Protein AF-A0A530M1P8-F1 (afdb_monomer_lite)

pLDDT: mean 92.78, std 6.55, range [58.09, 97.69]

Foldseek 3Di:
DPPCLVVLVVQLVVQVVVDDDPVSNLVSVVSSCVVVVHPWDKDWDDDPDPPDDIDIRIPDDPVVD

Structure (mmCIF, N/CA/C/O backbone):
data_AF-A0A530M1P8-F1
#
_entry.id   AF-A0A530M1P8-F1
#
loop_
_atom_site.group_PDB
_atom_site.id
_atom_site.type_symbol
_atom_site.label_atom_id
_atom_site.label_alt_id
_atom_site.label_comp_id
_atom_site.label_asym_id
_atom_site.label_entity_id
_atom_site.label_seq_id
_atom_site.pdbx_PDB_ins_code
_atom_site.Cartn_x
_atom_site.Cartn_y
_atom_site.Cartn_z
_atom_site.occupancy
_atom_site.B_iso_or_equiv
_atom_site.auth_seq_id
_atom_site.auth_comp_id
_atom_site.auth_asym_id
_atom_site.auth_atom_id
_atom_site.pdbx_PDB_model_num
ATOM 1 N N . MET A 1 1 ? 18.699 -8.222 -4.372 1.00 58.09 1 MET A N 1
ATOM 2 C CA . MET A 1 1 ? 17.902 -6.994 -4.576 1.00 58.09 1 MET A CA 1
ATOM 3 C C . MET A 1 1 ? 17.771 -6.776 -6.067 1.00 58.09 1 MET A C 1
ATOM 5 O O . MET A 1 1 ? 18.791 -6.678 -6.739 1.00 58.09 1 MET A O 1
ATOM 9 N N . THR A 1 2 ? 16.547 -6.804 -6.585 1.00 69.50 2 THR A N 1
ATOM 10 C CA . THR A 1 2 ? 16.222 -6.416 -7.964 1.00 69.50 2 THR A CA 1
ATOM 11 C C . THR A 1 2 ? 16.731 -4.992 -8.193 1.00 69.50 2 THR A C 1
ATOM 13 O O . THR A 1 2 ? 16.551 -4.134 -7.328 1.00 69.50 2 THR A O 1
ATOM 16 N N . LYS A 1 3 ? 17.418 -4.743 -9.316 1.00 75.38 3 LYS A N 1
ATOM 17 C CA . LYS A 1 3 ? 18.008 -3.427 -9.644 1.00 75.38 3 LYS A CA 1
ATOM 18 C C . LYS A 1 3 ? 16.973 -2.293 -9.641 1.00 75.38 3 LYS A C 1
ATOM 20 O O . LYS A 1 3 ? 17.346 -1.143 -9.437 1.00 75.38 3 LYS A O 1
ATOM 25 N N . ASP A 1 4 ? 15.700 -2.644 -9.776 1.00 86.50 4 ASP A N 1
ATOM 26 C CA . ASP A 1 4 ? 14.582 -1.715 -9.920 1.00 86.50 4 ASP A CA 1
ATOM 27 C C . ASP A 1 4 ? 13.922 -1.330 -8.588 1.00 86.50 4 ASP A C 1
ATOM 29 O O . ASP A 1 4 ? 13.079 -0.439 -8.553 1.00 86.50 4 ASP A O 1
ATOM 33 N N . MET A 1 5 ? 14.323 -1.936 -7.462 1.00 90.62 5 MET A N 1
ATOM 34 C CA . MET A 1 5 ? 13.734 -1.642 -6.147 1.00 90.62 5 MET A CA 1
ATOM 35 C C . MET A 1 5 ? 13.746 -0.142 -5.782 1.00 90.62 5 MET A C 1
ATOM 37 O O . MET A 1 5 ? 12.715 0.346 -5.317 1.00 90.62 5 MET A O 1
ATOM 41 N N . PRO A 1 6 ? 14.833 0.626 -6.007 1.00 94.12 6 PRO A N 1
ATOM 42 C CA . PRO A 1 6 ? 14.821 2.066 -5.743 1.00 94.12 6 PRO A CA 1
ATOM 43 C C . PRO A 1 6 ? 13.786 2.826 -6.582 1.00 94.12 6 PRO A C 1
ATOM 45 O O . PRO A 1 6 ? 13.194 3.782 -6.091 1.00 94.12 6 PRO A O 1
ATOM 48 N N . ILE A 1 7 ? 13.546 2.387 -7.822 1.00 95.31 7 ILE A N 1
ATOM 49 C CA . ILE A 1 7 ? 12.563 2.996 -8.727 1.00 95.31 7 ILE A CA 1
ATOM 50 C C . ILE A 1 7 ? 11.155 2.731 -8.195 1.00 95.31 7 ILE A C 1
ATOM 52 O O . ILE A 1 7 ? 10.379 3.666 -8.036 1.00 95.31 7 ILE A O 1
ATOM 56 N N . VAL A 1 8 ? 10.853 1.479 -7.839 1.00 95.81 8 VAL A N 1
ATOM 57 C CA . VAL A 1 8 ? 9.537 1.098 -7.305 1.00 95.81 8 VAL A CA 1
ATOM 58 C C . VAL A 1 8 ? 9.202 1.876 -6.033 1.00 95.81 8 VAL A C 1
ATOM 60 O O . VAL A 1 8 ? 8.099 2.406 -5.908 1.00 95.81 8 VAL A O 1
ATOM 63 N N . VAL A 1 9 ? 10.158 1.995 -5.105 1.00 94.56 9 VAL A N 1
ATOM 64 C CA . VAL A 1 9 ? 9.968 2.773 -3.871 1.00 94.56 9 VAL A CA 1
ATOM 65 C C . VAL A 1 9 ? 9.802 4.263 -4.176 1.00 94.56 9 VAL A C 1
ATOM 67 O O . VAL A 1 9 ? 8.919 4.896 -3.605 1.00 94.56 9 VAL A O 1
ATOM 70 N N . GLY A 1 10 ? 10.608 4.822 -5.084 1.00 97.12 10 GLY A N 1
ATOM 71 C CA . GLY A 1 10 ? 10.502 6.226 -5.485 1.00 97.12 10 GLY A CA 1
ATOM 72 C C . GLY A 1 10 ? 9.130 6.563 -6.069 1.00 97.12 10 GLY A C 1
ATOM 73 O O . GLY A 1 10 ? 8.463 7.471 -5.583 1.00 97.12 10 GLY A O 1
ATOM 74 N N . THR A 1 11 ? 8.668 5.774 -7.041 1.00 96.75 11 THR A N 1
ATOM 75 C CA . THR A 1 11 ? 7.345 5.945 -7.660 1.00 96.75 11 THR A CA 1
ATOM 76 C C . THR A 1 11 ? 6.209 5.759 -6.654 1.00 96.75 11 THR A C 1
ATOM 78 O O . THR A 1 11 ? 5.207 6.467 -6.718 1.00 96.75 11 THR A O 1
ATOM 81 N N . PHE A 1 12 ? 6.345 4.830 -5.703 1.00 96.94 12 PHE A N 1
ATOM 82 C CA . PHE A 1 12 ? 5.365 4.674 -4.630 1.00 96.94 12 PHE A CA 1
ATOM 83 C C . PHE A 1 12 ? 5.265 5.931 -3.757 1.00 96.94 12 PHE A C 1
ATOM 8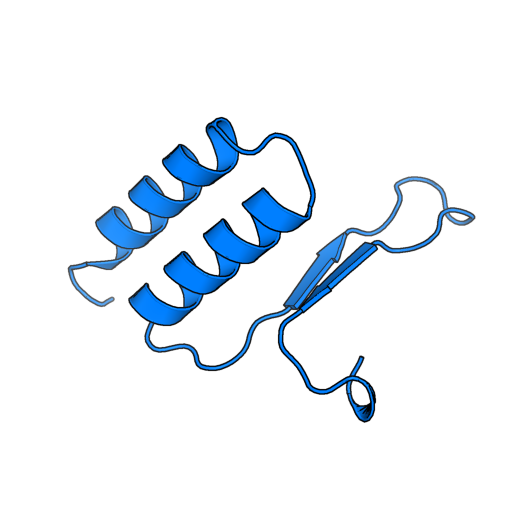5 O O . PHE A 1 12 ? 4.158 6.387 -3.489 1.00 96.94 12 PHE A O 1
ATOM 92 N N . LEU A 1 13 ? 6.398 6.502 -3.335 1.00 97.38 13 LEU A N 1
ATOM 93 C CA . LEU A 1 13 ? 6.417 7.705 -2.497 1.00 97.38 13 LEU A CA 1
ATOM 94 C C . LEU A 1 13 ? 5.856 8.931 -3.224 1.00 97.38 13 LEU A C 1
ATOM 96 O O . LEU A 1 13 ? 5.133 9.713 -2.614 1.00 97.38 13 LEU A O 1
ATOM 100 N N . GLU A 1 14 ? 6.155 9.075 -4.515 1.00 97.69 14 GLU A N 1
ATOM 101 C CA . GLU A 1 14 ? 5.601 10.137 -5.359 1.00 97.69 14 GLU A CA 1
ATOM 102 C C . GLU A 1 14 ? 4.070 10.045 -5.416 1.00 97.69 14 GLU A C 1
ATOM 104 O O . GLU A 1 14 ? 3.384 10.975 -4.993 1.00 97.69 14 GLU A O 1
ATOM 109 N N . ARG A 1 15 ? 3.523 8.877 -5.781 1.00 96.94 15 ARG A N 1
ATOM 110 C CA . ARG A 1 15 ? 2.067 8.648 -5.807 1.00 96.94 15 ARG A CA 1
ATOM 111 C C . ARG A 1 15 ? 1.409 8.813 -4.441 1.00 96.94 15 ARG A C 1
ATOM 113 O O . ARG A 1 15 ? 0.307 9.346 -4.347 1.00 96.94 15 ARG A O 1
ATOM 120 N N . LEU A 1 16 ? 2.075 8.364 -3.378 1.00 96.12 16 LEU A N 1
ATOM 121 C CA . LEU A 1 16 ? 1.585 8.539 -2.014 1.00 96.12 16 LEU A CA 1
ATOM 122 C C . LEU A 1 16 ? 1.495 10.023 -1.636 1.00 96.12 16 LEU A C 1
ATOM 124 O O . LEU A 1 16 ? 0.554 10.414 -0.955 1.00 96.12 16 LEU A O 1
ATOM 128 N N . SER A 1 17 ? 2.448 10.849 -2.076 1.00 96.75 17 SER A N 1
ATOM 129 C CA . SER A 1 17 ? 2.441 12.290 -1.794 1.00 96.75 17 SER A CA 1
ATOM 130 C C . SER A 1 17 ? 1.314 13.044 -2.507 1.00 96.75 17 SER A C 1
ATOM 132 O O . SER A 1 17 ? 0.851 14.064 -2.005 1.00 96.75 17 SER A O 1
ATOM 134 N N . GLU A 1 18 ? 0.858 12.520 -3.644 1.00 96.31 18 GLU A N 1
ATOM 135 C CA . GLU A 1 18 ? -0.250 13.064 -4.436 1.00 96.31 18 GLU A CA 1
ATOM 136 C C . GLU A 1 18 ? -1.620 12.501 -4.019 1.00 96.31 18 GLU A C 1
ATOM 138 O O . GLU A 1 18 ? -2.648 13.017 -4.452 1.00 96.31 18 GLU A O 1
ATOM 143 N N . SER A 1 19 ? -1.647 11.458 -3.180 1.00 96.25 19 SER A N 1
ATOM 144 C CA . SER A 1 19 ? -2.877 10.776 -2.762 1.00 96.25 19 SER A CA 1
ATOM 145 C C . SER A 1 19 ? -3.750 11.671 -1.879 1.00 96.25 19 SER A C 1
ATOM 147 O O . SER A 1 19 ? -3.280 12.243 -0.893 1.00 96.25 19 SER A O 1
ATOM 149 N N . VAL A 1 20 ? -5.041 11.747 -2.196 1.00 95.50 20 VAL A N 1
ATOM 150 C CA . VAL A 1 20 ? -6.034 12.547 -1.465 1.00 95.50 20 VAL A CA 1
ATOM 151 C C . VAL A 1 20 ? -6.891 11.665 -0.559 1.00 95.50 20 VAL A C 1
ATOM 153 O O . VAL A 1 20 ? -7.313 12.110 0.512 1.00 95.50 20 VAL A O 1
ATOM 156 N N . ASP A 1 21 ? -7.125 10.410 -0.950 1.00 95.00 21 ASP A N 1
ATOM 157 C CA . ASP A 1 21 ? -7.952 9.475 -0.189 1.00 95.00 21 ASP A CA 1
ATOM 158 C C . ASP A 1 21 ? -7.407 8.029 -0.129 1.00 95.00 21 ASP A C 1
ATOM 160 O O . ASP A 1 21 ? -6.294 7.715 -0.556 1.00 95.00 21 ASP A O 1
ATOM 164 N N . GLU A 1 22 ? -8.180 7.131 0.497 1.00 93.94 22 GLU A N 1
ATOM 165 C CA . GLU A 1 22 ? -7.814 5.715 0.646 1.00 93.94 22 GLU A CA 1
ATOM 166 C C . GLU A 1 22 ? -7.735 4.979 -0.700 1.00 93.94 22 GLU A C 1
ATOM 168 O O . GLU A 1 22 ? -6.954 4.035 -0.840 1.00 93.94 22 GLU A O 1
ATOM 173 N N . THR A 1 23 ? -8.539 5.385 -1.683 1.00 95.38 23 THR A N 1
ATOM 174 C CA . THR A 1 23 ? -8.551 4.784 -3.019 1.00 95.38 23 THR A CA 1
ATOM 175 C C . THR A 1 23 ? -7.225 5.059 -3.707 1.00 95.38 23 THR A C 1
ATOM 177 O O . THR A 1 23 ? -6.570 4.109 -4.138 1.00 95.38 23 THR A O 1
ATOM 180 N N . ASP A 1 24 ? -6.772 6.315 -3.691 1.00 96.25 24 ASP A N 1
ATOM 181 C CA . ASP A 1 24 ? -5.470 6.707 -4.241 1.00 96.25 24 ASP A CA 1
ATOM 182 C C . ASP A 1 24 ? -4.332 5.922 -3.569 1.00 96.25 24 ASP A C 1
ATOM 184 O O . ASP A 1 24 ? -3.458 5.347 -4.228 1.00 96.25 24 ASP A O 1
ATOM 188 N N . PHE A 1 25 ? -4.383 5.796 -2.237 1.0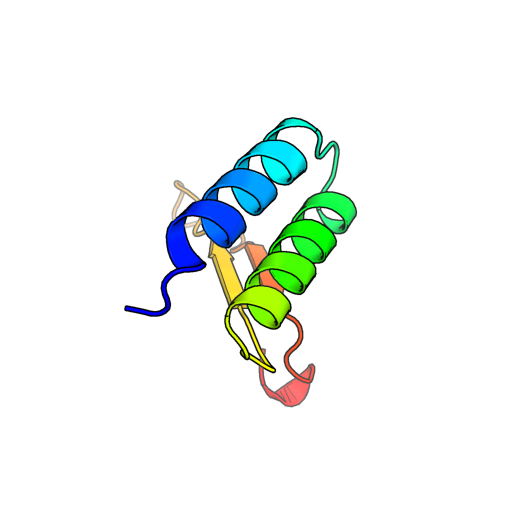0 96.06 25 PHE A N 1
ATOM 189 C CA . PHE A 1 25 ? -3.377 5.042 -1.494 1.00 96.06 25 PHE A CA 1
ATOM 190 C C . PHE A 1 25 ? -3.393 3.540 -1.839 1.00 96.06 25 PHE A C 1
ATOM 192 O O . PHE A 1 25 ? -2.342 2.911 -2.008 1.00 96.06 25 PHE A O 1
ATOM 199 N N . ARG A 1 26 ? -4.581 2.945 -1.992 1.00 96.38 26 ARG A N 1
ATOM 200 C CA . ARG A 1 26 ? -4.748 1.549 -2.419 1.00 96.38 26 ARG A CA 1
ATOM 201 C C . ARG A 1 26 ? -4.189 1.322 -3.822 1.00 96.38 26 ARG A C 1
ATOM 203 O O . ARG A 1 26 ? -3.568 0.283 -4.066 1.00 96.38 26 ARG A O 1
ATOM 210 N N . GLU A 1 27 ? -4.372 2.268 -4.734 1.00 96.81 27 GLU A N 1
ATOM 211 C CA . GLU A 1 27 ? -3.798 2.216 -6.079 1.00 96.81 27 GLU A CA 1
ATOM 212 C C . GLU A 1 27 ? -2.270 2.342 -6.057 1.00 96.81 27 GLU A C 1
ATOM 214 O O . GLU A 1 27 ? -1.581 1.573 -6.737 1.00 96.81 27 GLU A O 1
ATOM 219 N N . ALA A 1 28 ? -1.719 3.230 -5.224 1.00 97.31 28 ALA A N 1
ATOM 220 C CA . ALA A 1 28 ? -0.276 3.352 -5.025 1.00 97.31 28 ALA A CA 1
ATOM 221 C C . ALA A 1 28 ? 0.340 2.039 -4.504 1.00 97.31 28 ALA A C 1
ATOM 223 O O . ALA A 1 28 ? 1.329 1.556 -5.064 1.00 97.31 28 ALA A O 1
ATOM 224 N N . LEU A 1 29 ? -0.280 1.410 -3.497 1.00 96.81 29 LEU A N 1
ATOM 225 C CA . LEU A 1 29 ? 0.127 0.094 -2.986 1.00 96.81 29 LEU A CA 1
ATOM 226 C C . LEU A 1 29 ? 0.013 -1.004 -4.049 1.00 96.81 29 LEU A C 1
ATOM 228 O O . LEU A 1 29 ? 0.908 -1.839 -4.163 1.00 96.81 29 LEU A O 1
ATOM 232 N N . THR A 1 30 ? -1.049 -0.986 -4.858 1.00 96.94 30 THR A N 1
ATOM 233 C CA . THR A 1 30 ? -1.240 -1.946 -5.957 1.00 96.94 30 THR A CA 1
ATOM 234 C C . THR A 1 30 ? -0.123 -1.822 -6.992 1.00 96.94 30 THR A C 1
ATOM 236 O O . THR A 1 30 ? 0.470 -2.826 -7.383 1.00 96.94 30 THR A O 1
ATOM 239 N N . SER A 1 31 ? 0.218 -0.597 -7.399 1.00 95.94 31 SER A N 1
ATOM 240 C CA . SER A 1 31 ? 1.306 -0.347 -8.347 1.00 95.94 31 SER A CA 1
ATOM 241 C C . SER A 1 31 ? 2.665 -0.773 -7.791 1.00 95.94 31 SER A C 1
ATOM 243 O O . SER A 1 31 ? 3.464 -1.362 -8.519 1.00 95.94 31 SER A O 1
ATOM 245 N N . ALA A 1 32 ? 2.932 -0.499 -6.511 1.00 95.88 32 ALA A N 1
ATOM 246 C CA . ALA A 1 32 ? 4.167 -0.916 -5.855 1.00 95.88 32 ALA A CA 1
ATOM 247 C C . ALA A 1 32 ? 4.264 -2.445 -5.754 1.00 95.88 32 ALA A C 1
ATOM 249 O O . ALA A 1 32 ? 5.307 -3.014 -6.062 1.00 95.88 32 ALA A O 1
ATOM 250 N N . ALA A 1 33 ? 3.168 -3.117 -5.384 1.00 95.50 33 ALA A N 1
ATOM 251 C CA . ALA A 1 33 ? 3.103 -4.572 -5.308 1.00 95.50 33 ALA A CA 1
ATOM 252 C C . ALA A 1 33 ? 3.403 -5.217 -6.669 1.00 95.50 33 ALA A C 1
ATOM 254 O O . ALA A 1 33 ? 4.239 -6.113 -6.738 1.00 95.50 33 ALA A O 1
ATOM 255 N N . LEU A 1 34 ? 2.811 -4.705 -7.755 1.00 94.31 34 LEU A N 1
ATOM 256 C CA . LEU A 1 34 ? 3.104 -5.164 -9.117 1.00 94.31 34 LEU A CA 1
ATOM 257 C C . LEU A 1 34 ? 4.579 -4.967 -9.495 1.00 94.31 34 LEU A C 1
ATOM 259 O O . LEU A 1 34 ? 5.182 -5.878 -10.049 1.00 94.31 34 LEU A O 1
ATOM 263 N N . GLY A 1 35 ? 5.179 -3.821 -9.155 1.00 94.00 35 GLY A N 1
ATOM 264 C CA . GLY A 1 35 ? 6.606 -3.565 -9.395 1.00 94.00 35 GLY A CA 1
ATOM 265 C C . GLY A 1 35 ? 7.557 -4.455 -8.581 1.00 94.00 35 GLY A C 1
ATOM 266 O O . GLY A 1 35 ? 8.735 -4.561 -8.913 1.00 94.00 35 GLY A O 1
ATOM 267 N N . LEU A 1 36 ? 7.056 -5.096 -7.522 1.00 93.06 36 LEU A N 1
ATOM 268 C CA . LEU A 1 36 ? 7.779 -6.073 -6.704 1.00 93.06 36 LEU A CA 1
ATOM 269 C C . LEU A 1 36 ? 7.414 -7.528 -7.045 1.00 93.06 36 LEU A C 1
ATOM 271 O O . LEU A 1 36 ? 7.802 -8.428 -6.300 1.00 93.06 36 LEU A O 1
ATOM 275 N N . ASP A 1 37 ? 6.654 -7.762 -8.121 1.00 94.25 37 ASP A N 1
ATOM 276 C CA . ASP A 1 37 ? 6.106 -9.073 -8.496 1.00 94.25 37 ASP A CA 1
ATOM 277 C C . ASP A 1 37 ? 5.254 -9.729 -7.384 1.00 94.25 37 ASP A C 1
ATOM 279 O O . ASP A 1 37 ? 5.165 -10.953 -7.255 1.00 94.25 37 ASP A O 1
ATOM 283 N N . LEU A 1 38 ? 4.595 -8.910 -6.558 1.00 94.19 38 LEU A N 1
ATOM 284 C CA . LEU A 1 38 ? 3.696 -9.347 -5.493 1.00 94.19 38 LEU A CA 1
ATOM 285 C C . LEU A 1 38 ? 2.242 -9.323 -5.969 1.00 94.19 38 LEU A C 1
ATOM 287 O O . LEU A 1 38 ? 1.685 -8.284 -6.315 1.00 94.19 38 LEU A O 1
ATOM 291 N N . LEU A 1 39 ? 1.584 -10.480 -5.900 1.00 94.00 39 LEU A N 1
ATOM 292 C CA . LEU A 1 39 ? 0.167 -10.612 -6.257 1.00 94.00 39 LEU A CA 1
ATOM 293 C C . LEU A 1 39 ? -0.779 -10.071 -5.177 1.00 94.00 39 LEU A C 1
ATOM 295 O O . LEU A 1 39 ? -1.927 -9.728 -5.471 1.00 94.00 39 LEU A O 1
ATOM 299 N N . LYS A 1 40 ? -0.330 -10.048 -3.916 1.00 94.69 40 LYS A N 1
ATOM 300 C CA . LYS A 1 40 ? -1.149 -9.699 -2.753 1.00 94.69 40 LYS A CA 1
ATOM 301 C C . LYS A 1 40 ? -0.430 -8.744 -1.812 1.00 94.69 40 LYS A C 1
ATOM 303 O O . LYS A 1 40 ? 0.779 -8.850 -1.629 1.00 94.69 40 LYS A O 1
ATOM 308 N N . PHE A 1 41 ? -1.192 -7.853 -1.187 1.00 95.75 41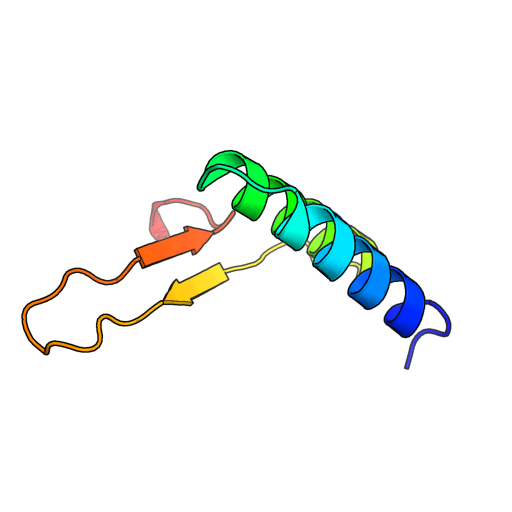 PHE A N 1
ATOM 309 C CA . PHE A 1 41 ? -0.711 -6.950 -0.151 1.00 95.75 41 PHE A CA 1
ATOM 310 C C . PHE A 1 41 ? -1.781 -6.701 0.915 1.00 95.75 41 PHE A C 1
ATOM 312 O O . PHE A 1 41 ? -2.986 -6.842 0.680 1.00 95.75 41 PHE A O 1
ATOM 319 N N . ALA A 1 42 ? -1.311 -6.287 2.087 1.00 96.00 42 ALA A N 1
ATOM 320 C CA . ALA A 1 42 ? -2.128 -5.720 3.143 1.00 96.00 42 ALA A CA 1
ATOM 321 C C . ALA A 1 42 ? -1.342 -4.605 3.839 1.00 96.00 42 ALA A C 1
ATOM 323 O O . ALA A 1 42 ? -0.162 -4.766 4.146 1.00 96.00 42 ALA A O 1
ATOM 324 N N . TYR A 1 43 ? -2.014 -3.492 4.096 1.00 95.19 43 TYR A N 1
ATOM 325 C CA . TYR A 1 43 ? -1.557 -2.403 4.940 1.00 95.19 43 TYR A CA 1
ATOM 326 C C . TYR A 1 43 ? -2.509 -2.302 6.129 1.00 95.19 43 TYR A C 1
ATOM 328 O O . TYR A 1 43 ? -3.699 -2.038 5.956 1.00 95.19 43 TYR A O 1
ATOM 336 N N . LEU A 1 44 ? -1.975 -2.542 7.325 1.00 94.75 44 LEU A N 1
ATOM 337 C CA . LEU A 1 44 ? -2.694 -2.431 8.588 1.00 94.75 44 LEU A CA 1
ATOM 338 C C . LEU A 1 44 ? -2.152 -1.222 9.346 1.00 94.75 44 LEU A C 1
ATOM 340 O O . LEU A 1 44 ? -0.974 -1.187 9.701 1.00 94.75 44 LEU A O 1
ATOM 344 N N . SER A 1 45 ? -3.022 -0.258 9.618 1.00 93.31 45 SER A N 1
ATOM 345 C CA . SER A 1 45 ? -2.729 0.859 10.507 1.00 93.31 45 SER A CA 1
ATOM 346 C C . SER A 1 45 ? -3.495 0.680 11.806 1.00 93.31 45 SER A C 1
ATOM 348 O O . SER A 1 45 ? -4.722 0.533 11.813 1.00 93.31 45 SER A O 1
ATOM 350 N N . LEU A 1 46 ? -2.748 0.658 12.908 1.00 93.31 46 LEU A N 1
ATOM 351 C CA . LEU A 1 46 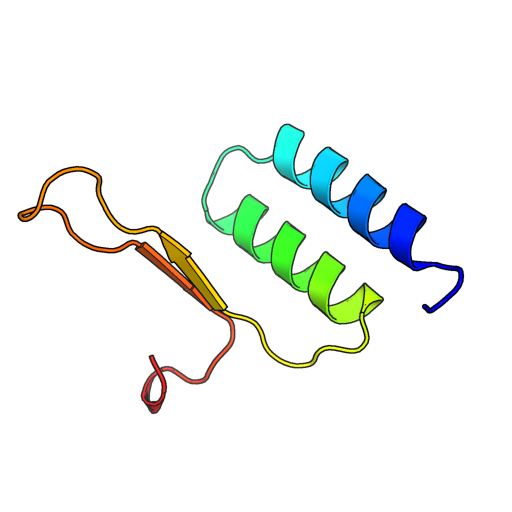? -3.312 0.576 14.243 1.00 93.31 46 LEU A CA 1
ATOM 352 C C . LEU A 1 46 ? -3.558 1.990 14.776 1.00 93.31 46 LEU A C 1
ATOM 354 O O . LEU A 1 46 ? -2.694 2.862 14.641 1.00 93.31 46 LEU A O 1
ATOM 358 N N . PRO A 1 47 ? -4.714 2.228 15.403 1.00 93.38 47 PRO A N 1
ATOM 359 C CA . PRO A 1 47 ? -4.997 3.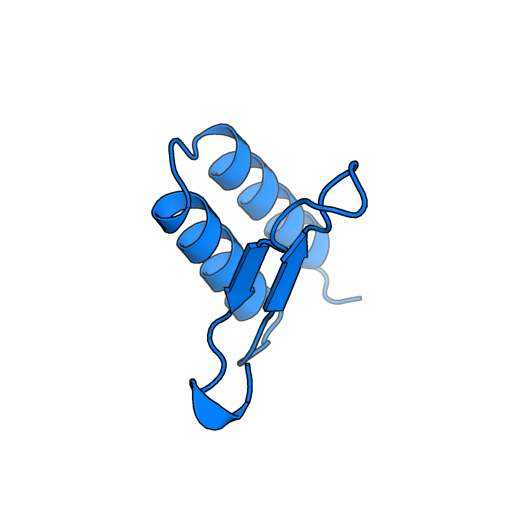506 16.019 1.00 93.38 47 PRO A CA 1
ATOM 360 C C . PRO A 1 47 ? -4.077 3.712 17.223 1.00 93.38 47 PRO A C 1
ATOM 362 O O . PRO A 1 47 ? -3.735 2.775 17.943 1.00 93.38 47 PRO A O 1
ATOM 365 N N . LEU A 1 48 ? -3.712 4.968 17.477 1.00 90.62 48 LEU A N 1
ATOM 366 C CA . LEU A 1 48 ? -2.901 5.320 18.645 1.00 90.62 48 LEU A CA 1
ATOM 367 C C . LEU A 1 48 ? -3.652 5.066 19.963 1.00 90.62 48 LEU A C 1
ATOM 369 O O . LEU A 1 48 ? -3.043 4.798 20.996 1.00 90.62 48 LEU A O 1
ATOM 373 N N . GLN A 1 49 ? -4.982 5.172 19.931 1.00 92.31 49 GLN A N 1
ATOM 374 C CA . GLN A 1 49 ? -5.838 4.910 21.080 1.00 92.31 49 GLN A CA 1
ATOM 375 C C . GLN A 1 49 ? -6.299 3.448 21.075 1.00 92.31 49 GLN A C 1
ATOM 377 O O . GLN A 1 49 ? -6.757 2.978 20.032 1.00 92.31 49 GLN A O 1
ATOM 382 N N . PRO A 1 50 ? -6.289 2.757 22.229 1.00 82.62 50 PRO A N 1
ATOM 383 C CA . PRO A 1 50 ? -6.744 1.367 22.329 1.00 82.62 50 PRO A CA 1
ATOM 384 C C . PRO A 1 50 ? -8.195 1.132 21.884 1.00 82.62 50 PRO A C 1
ATOM 386 O O . PRO A 1 50 ? -8.552 0.011 21.551 1.00 82.62 50 PRO A O 1
ATOM 389 N N . SER A 1 51 ? -9.032 2.173 21.909 1.00 87.19 51 SER A N 1
ATOM 390 C CA . SER A 1 51 ? -10.443 2.124 21.512 1.00 87.19 51 SER A CA 1
ATOM 391 C C . SER A 1 51 ? -10.698 2.523 20.057 1.00 87.19 51 SER A C 1
ATOM 393 O O . SER A 1 51 ? -11.854 2.644 19.663 1.00 87.19 51 SER A O 1
ATOM 395 N N . GLY A 1 52 ? -9.658 2.833 19.282 1.00 90.12 52 GLY A N 1
ATOM 396 C CA . GLY A 1 52 ? -9.835 3.148 17.870 1.00 90.12 52 GLY A CA 1
ATOM 397 C C . GLY A 1 52 ? -10.104 1.894 17.040 1.00 90.12 52 GLY A C 1
ATOM 398 O O . GLY A 1 52 ? -9.717 0.789 17.417 1.00 90.12 52 GLY A O 1
ATOM 399 N N . GLU A 1 53 ? -10.686 2.090 15.861 1.00 91.88 53 GLU A N 1
ATOM 400 C CA . GLU A 1 53 ? -10.828 1.028 14.866 1.00 91.88 53 GLU A CA 1
ATOM 401 C C . GLU A 1 53 ? -9.553 0.917 14.013 1.00 91.88 53 GLU A C 1
ATOM 403 O O . GLU A 1 53 ? -9.077 1.938 13.493 1.00 91.88 53 GLU A O 1
ATOM 408 N N . PRO A 1 54 ? -8.983 -0.288 13.837 1.00 92.25 54 PRO A N 1
ATOM 409 C CA . PRO A 1 54 ? -7.890 -0.500 12.901 1.00 92.25 54 PRO A CA 1
ATOM 410 C C . PRO A 1 54 ? -8.339 -0.230 11.463 1.00 92.25 54 PRO A C 1
ATOM 412 O O . PRO A 1 54 ? -9.469 -0.511 11.062 1.00 92.25 54 PRO A O 1
ATOM 415 N N . ARG A 1 55 ? -7.423 0.311 10.661 1.00 93.44 55 ARG A N 1
ATOM 416 C CA . ARG A 1 55 ? -7.630 0.538 9.228 1.00 93.44 55 ARG A CA 1
ATOM 417 C C . ARG A 1 55 ? -6.885 -0.534 8.451 1.00 93.44 55 ARG A C 1
ATOM 419 O O . ARG A 1 55 ? -5.673 -0.673 8.614 1.00 93.44 55 ARG A O 1
ATOM 426 N N . LEU A 1 56 ? -7.603 -1.261 7.600 1.00 94.44 56 LEU A N 1
ATOM 427 C CA . LEU A 1 56 ? -7.039 -2.293 6.740 1.00 94.44 56 LEU A CA 1
ATOM 428 C C . LEU A 1 56 ? -7.293 -1.963 5.270 1.00 94.44 56 LEU A C 1
ATOM 430 O O . LEU A 1 56 ? -8.436 -1.878 4.831 1.00 94.44 56 LEU A O 1
ATOM 434 N N . ILE A 1 57 ? -6.211 -1.848 4.505 1.00 94.94 57 ILE A N 1
ATOM 435 C CA . ILE A 1 57 ? -6.236 -1.723 3.047 1.00 94.94 57 ILE A CA 1
ATOM 436 C C . ILE A 1 57 ? -5.576 -2.974 2.483 1.00 94.94 57 ILE A C 1
ATOM 438 O O . ILE A 1 57 ? -4.400 -3.228 2.731 1.00 94.94 57 ILE A O 1
ATOM 442 N N . SER A 1 58 ? -6.319 -3.783 1.739 1.00 95.94 58 SER A N 1
ATOM 443 C CA . SER A 1 58 ? -5.817 -5.051 1.210 1.00 95.94 58 SER A CA 1
ATOM 444 C C . SER A 1 58 ? -6.438 -5.379 -0.145 1.00 95.94 58 SER A C 1
ATOM 446 O O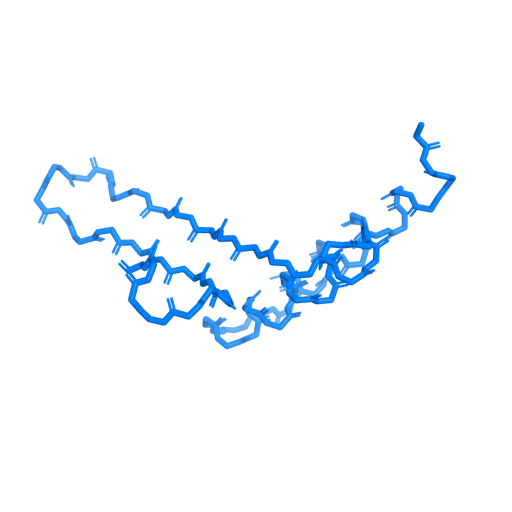 . SER A 1 58 ? -7.493 -4.857 -0.511 1.00 95.94 58 SER A O 1
ATOM 448 N N . ASN A 1 59 ? -5.789 -6.271 -0.890 1.00 95.25 59 ASN A N 1
ATOM 449 C CA . ASN A 1 59 ? -6.363 -6.910 -2.081 1.00 95.25 59 ASN A CA 1
ATOM 450 C C . ASN A 1 59 ? -6.563 -8.430 -1.884 1.00 95.25 59 ASN A C 1
ATOM 452 O O . ASN A 1 59 ? -6.677 -9.205 -2.849 1.00 95.25 59 ASN A O 1
ATOM 456 N N . TYR A 1 60 ? -6.564 -8.872 -0.626 1.00 95.38 60 TYR A N 1
ATOM 457 C CA . TYR A 1 60 ? -6.953 -10.225 -0.264 1.00 95.38 60 TYR A CA 1
ATOM 458 C C . TYR A 1 60 ? -8.462 -10.420 -0.462 1.00 95.38 60 TYR A C 1
ATOM 460 O O . TYR A 1 60 ? -9.227 -9.457 -0.404 1.00 95.38 60 TYR A O 1
ATOM 468 N N . PRO A 1 61 ? -8.912 -11.657 -0.726 1.00 92.31 61 PRO A N 1
ATOM 469 C CA . PRO A 1 61 ? -10.333 -11.972 -0.685 1.00 92.31 61 PRO A CA 1
ATOM 470 C C . PRO A 1 61 ? -10.926 -11.619 0.693 1.00 92.31 61 PRO A C 1
ATOM 472 O O . PRO A 1 61 ? -10.276 -11.923 1.693 1.00 92.31 61 PRO A O 1
ATOM 475 N N . PRO A 1 62 ? -12.163 -11.088 0.776 1.00 88.38 62 PRO A N 1
ATOM 476 C CA . PRO A 1 62 ? -12.797 -10.738 2.052 1.00 88.38 62 PRO A CA 1
ATOM 477 C C . PRO A 1 62 ? -12.802 -11.845 3.123 1.00 88.38 62 PRO A C 1
ATOM 479 O O . PRO A 1 62 ? -12.668 -11.527 4.292 1.00 88.38 62 PRO A O 1
ATOM 482 N N . PRO A 1 63 ? -12.890 -13.152 2.800 1.00 90.62 63 PRO A N 1
ATOM 483 C CA . PRO A 1 63 ? -12.796 -14.192 3.828 1.00 90.62 63 PRO A CA 1
ATOM 484 C C . PRO A 1 63 ? -11.444 -14.266 4.557 1.00 90.62 63 PRO A C 1
ATOM 486 O O . PRO A 1 63 ? -11.319 -15.030 5.509 1.00 90.62 63 PRO A O 1
ATOM 489 N N . TRP A 1 64 ? -10.409 -13.579 4.064 1.00 87.75 64 TRP A N 1
ATOM 490 C CA . TRP A 1 64 ? -9.045 -13.624 4.602 1.00 87.75 64 TRP A CA 1
ATOM 491 C C . TRP A 1 64 ? -8.681 -12.365 5.403 1.00 87.75 64 TRP A C 1
ATOM 493 O O . TRP A 1 64 ? -7.559 -12.284 5.905 1.00 87.75 64 TRP A O 1
ATOM 503 N N . THR A 1 65 ? -9.588 -11.389 5.496 1.00 83.44 65 THR A N 1
ATOM 504 C CA . THR A 1 65 ? -9.362 -10.071 6.109 1.00 83.44 65 THR A CA 1
ATOM 505 C C . THR A 1 65 ? -10.611 -9.569 6.799 1.00 83.44 65 THR A C 1
ATOM 507 O O . THR A 1 65 ? -10.504 -9.189 7.980 1.00 83.44 65 THR A O 1
#

Radius of gyration: 13.43 Å; chains: 1; bounding box: 31×27×32 Å

Sequence (65 aa):
MTKDMPIVVGTFLERLSESVDETDFREALTSAALGLDLLKFAYLSLPLQPSGEPRLISNYPPPWT

Secondary structure (DSSP, 8-state):
--TTHHHHHHHHHHHHHH--SHHHHHHHHHHHHHHTT-S--EEEE--SSTTSPPEEEE-S-GGG-